Protein AF-E7AAY7-F1 (afdb_monomer_lite)

Foldseek 3Di:
DVVVVVVVVVVVVVVVVVVVVVCPDPLNVLVVVLVVVLVVVLVVQLVVCVVVVHDPVVSVVVSVVVSCVVCVVVVCVSCVVVD

Organism: Helicobacter felis (strain ATCC 49179 / CCUG 28539 / NCTC 12436 / CS1) (NCBI:txid936155)

pLDDT: mean 81.7, std 11.92, range [43.88, 94.88]

Radius of gyration: 20.53 Å; chains: 1; bounding box: 32×37×60 Å

Sequence (83 aa):
MRLILLSLHEIILGELMKFFEEYKTRLFFIYWVRWMVSAVVMLPFMLLFEWLHTPLWLNLFIGQTIGAIIFFKIDKFIFRKQD

Structure (mmCIF, N/CA/C/O backbone):
data_AF-E7AAY7-F1
#
_entry.id   AF-E7AAY7-F1
#
loop_
_atom_site.group_PDB
_atom_site.id
_atom_site.type_symbol
_atom_site.label_atom_id
_atom_site.label_alt_id
_atom_site.label_comp_id
_atom_site.label_asym_id
_atom_site.label_entity_id
_atom_site.label_seq_id
_atom_site.pdbx_PDB_ins_code
_atom_site.Cartn_x
_atom_site.Cartn_y
_atom_site.Cartn_z
_atom_site.occupancy
_atom_site.B_iso_or_equiv
_atom_site.auth_seq_id
_atom_site.auth_comp_id
_atom_site.auth_asym_id
_atom_site.auth_atom_id
_atom_site.pdbx_PDB_model_num
ATOM 1 N N . MET A 1 1 ? 6.180 -25.890 41.469 1.00 61.66 1 MET A N 1
ATOM 2 C CA . MET A 1 1 ? 6.719 -25.879 40.087 1.00 61.66 1 MET A CA 1
ATOM 3 C C . MET A 1 1 ? 5.630 -26.039 39.021 1.00 61.66 1 MET A C 1
ATOM 5 O O . MET A 1 1 ? 5.541 -25.182 38.158 1.00 61.66 1 MET A O 1
ATOM 9 N N . ARG A 1 2 ? 4.743 -27.048 39.102 1.00 59.53 2 ARG A N 1
ATOM 10 C CA . ARG A 1 2 ? 3.644 -27.258 38.128 1.00 59.53 2 ARG A CA 1
ATOM 11 C C . ARG A 1 2 ? 2.616 -26.112 38.038 1.00 59.53 2 ARG A C 1
ATOM 13 O O . ARG A 1 2 ? 2.166 -25.811 36.942 1.00 59.53 2 ARG A O 1
ATOM 20 N N . LEU A 1 3 ? 2.289 -25.452 39.158 1.00 59.66 3 LEU A N 1
ATOM 21 C CA . LEU A 1 3 ? 1.322 -24.339 39.182 1.00 59.66 3 LEU A CA 1
ATOM 22 C C . LEU A 1 3 ? 1.797 -23.078 38.433 1.00 59.66 3 LEU A C 1
ATOM 24 O O . LEU A 1 3 ? 0.983 -22.419 37.804 1.00 59.66 3 LEU A O 1
ATOM 28 N N . ILE A 1 4 ? 3.099 -22.768 38.462 1.00 64.56 4 ILE A N 1
ATOM 29 C CA . ILE A 1 4 ? 3.657 -21.563 37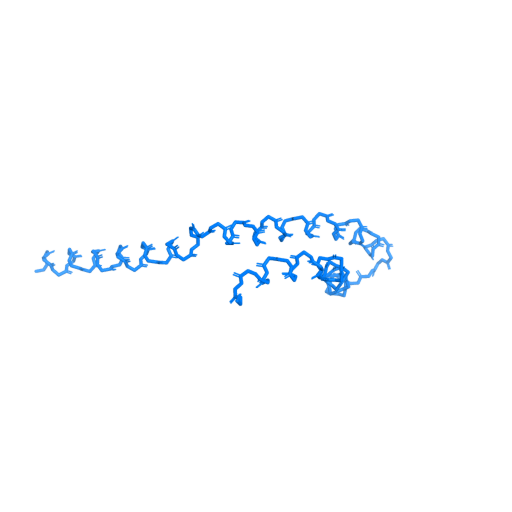.815 1.00 64.56 4 ILE A CA 1
ATOM 30 C C . ILE A 1 4 ? 3.681 -21.723 36.286 1.00 64.56 4 ILE A C 1
ATOM 32 O O . ILE A 1 4 ? 3.434 -20.769 35.554 1.00 64.56 4 ILE A O 1
ATOM 36 N N . LEU A 1 5 ? 3.930 -22.941 35.792 1.00 61.59 5 LEU A N 1
ATOM 37 C CA . LEU A 1 5 ? 3.880 -23.234 34.355 1.00 61.59 5 LEU A CA 1
ATOM 38 C C . LEU A 1 5 ? 2.456 -23.119 33.788 1.00 61.59 5 LEU A C 1
ATOM 40 O O . LEU A 1 5 ? 2.283 -22.622 32.679 1.00 61.59 5 LEU A O 1
ATOM 44 N N . LEU A 1 6 ? 1.448 -23.558 34.550 1.00 62.34 6 LEU A N 1
ATOM 45 C CA . LEU A 1 6 ? 0.038 -23.466 34.157 1.00 62.34 6 LEU A CA 1
ATOM 46 C C . LEU A 1 6 ? -0.427 -22.008 34.070 1.00 62.34 6 LEU A C 1
ATOM 48 O O . LEU A 1 6 ? -1.045 -21.634 33.079 1.00 62.34 6 LEU A O 1
ATOM 52 N N . SER A 1 7 ? -0.053 -21.164 35.038 1.00 67.38 7 SER A N 1
ATOM 53 C CA . SER A 1 7 ? -0.376 -19.733 34.983 1.00 67.38 7 SER A CA 1
ATOM 54 C C . SER A 1 7 ? 0.316 -19.013 33.825 1.00 67.38 7 SER A C 1
ATOM 56 O O . SER A 1 7 ? -0.280 -18.136 33.210 1.00 67.38 7 SER A O 1
ATOM 58 N N . LEU A 1 8 ? 1.556 -19.389 33.489 1.00 70.12 8 LEU A N 1
ATOM 59 C CA . LEU A 1 8 ? 2.281 -18.781 32.369 1.00 70.12 8 LEU A CA 1
ATOM 60 C C . LEU A 1 8 ? 1.638 -19.139 31.021 1.00 70.12 8 LEU A C 1
ATOM 62 O O . LEU A 1 8 ? 1.501 -18.282 30.154 1.00 70.12 8 LEU A O 1
ATOM 66 N N . HIS A 1 9 ? 1.212 -20.396 30.865 1.00 70.56 9 HIS A N 1
ATOM 67 C CA . HIS A 1 9 ? 0.523 -20.865 29.666 1.00 70.56 9 HIS A CA 1
ATOM 68 C C . HIS A 1 9 ? -0.808 -20.134 29.455 1.00 70.56 9 HIS A C 1
ATOM 70 O O . HIS A 1 9 ? -1.082 -19.702 28.341 1.00 70.56 9 HIS A O 1
ATOM 76 N N . GLU A 1 10 ? -1.610 -19.937 30.506 1.00 76.56 10 GLU A N 1
ATOM 77 C CA . GLU A 1 10 ? -2.880 -19.206 30.386 1.00 76.56 10 GLU A CA 1
ATOM 78 C C . GLU A 1 10 ? -2.700 -17.712 30.093 1.00 76.56 10 GLU A C 1
ATOM 80 O O . GLU A 1 10 ? -3.461 -17.156 29.303 1.00 76.56 10 GLU A O 1
ATOM 85 N N . ILE A 1 11 ? -1.668 -17.070 30.653 1.00 76.56 11 ILE A N 1
ATOM 86 C CA . ILE A 1 11 ? -1.339 -15.669 30.345 1.00 76.56 11 ILE A CA 1
ATOM 87 C C . ILE A 1 11 ? -0.944 -15.521 28.871 1.00 76.56 11 ILE A C 1
ATOM 89 O O . ILE A 1 11 ? -1.487 -14.664 28.176 1.00 76.56 11 ILE A O 1
ATOM 93 N N . ILE A 1 12 ? -0.059 -16.392 28.374 1.00 77.88 12 ILE A N 1
ATOM 94 C CA . ILE A 1 12 ? 0.375 -16.386 26.968 1.00 77.88 12 ILE A CA 1
ATOM 95 C C . ILE A 1 12 ? -0.811 -16.655 26.038 1.00 77.88 12 ILE A C 1
ATOM 97 O O . ILE A 1 12 ? -0.968 -15.968 25.030 1.00 77.88 12 ILE A O 1
ATOM 101 N N . LEU A 1 13 ? -1.677 -17.615 26.379 1.00 78.75 13 LEU A N 1
ATOM 102 C CA . LEU A 1 13 ? -2.874 -17.900 25.588 1.00 78.75 13 LEU A CA 1
ATOM 103 C C . LEU A 1 13 ? -3.821 -16.691 25.558 1.00 78.75 13 LEU A C 1
ATOM 105 O O . LEU A 1 13 ? -4.365 -16.361 24.507 1.00 78.75 13 LEU A O 1
ATOM 109 N N . GLY A 1 14 ? -3.988 -16.010 26.694 1.00 76.88 14 GLY A N 1
ATOM 110 C CA . GLY A 1 14 ? -4.802 -14.805 26.815 1.00 76.88 14 GLY A CA 1
ATOM 111 C C . GLY A 1 14 ? -4.290 -13.642 25.963 1.00 76.88 14 GLY A C 1
ATOM 112 O O . GLY A 1 14 ? -5.088 -12.984 25.295 1.00 76.88 14 GLY A O 1
ATOM 113 N N . GLU A 1 15 ? -2.977 -13.402 25.933 1.00 79.25 15 GLU A N 1
ATOM 114 C CA . GLU A 1 15 ? -2.377 -12.389 25.052 1.00 79.25 15 GLU A CA 1
ATOM 115 C C . GLU A 1 15 ? -2.499 -12.764 23.574 1.00 79.25 15 GLU A C 1
ATOM 117 O O . GLU A 1 15 ? -2.846 -11.918 22.749 1.00 79.25 15 GLU A O 1
ATOM 122 N N . LEU A 1 16 ? -2.310 -14.045 23.243 1.00 75.44 16 LEU A N 1
ATOM 123 C CA . LEU A 1 16 ? -2.464 -14.545 21.881 1.00 75.44 16 LEU A CA 1
ATOM 124 C C . LEU A 1 16 ? -3.901 -14.344 21.373 1.00 75.44 16 LEU A C 1
ATOM 126 O O . LEU A 1 16 ? -4.110 -13.873 20.257 1.00 75.44 16 LEU A O 1
ATOM 130 N N . MET A 1 17 ? -4.905 -14.659 22.196 1.00 73.62 17 MET A N 1
ATOM 131 C CA . MET A 1 17 ? -6.308 -14.459 21.825 1.00 73.62 17 MET A CA 1
ATOM 132 C C . MET A 1 17 ? -6.650 -12.981 21.621 1.00 73.62 17 MET A C 1
ATOM 134 O O . MET A 1 17 ? -7.328 -12.664 20.645 1.00 73.62 17 MET A O 1
ATOM 138 N N . LYS A 1 18 ? -6.149 -12.085 22.484 1.00 73.06 18 LYS A N 1
ATOM 139 C CA . LYS A 1 18 ? -6.336 -10.632 22.332 1.00 73.06 18 LYS A CA 1
ATOM 140 C C . LYS A 1 18 ? -5.711 -10.106 21.041 1.00 73.06 18 LYS A C 1
ATOM 142 O O . LYS A 1 18 ? -6.333 -9.307 20.349 1.00 73.06 18 LYS A O 1
ATOM 147 N N . PHE A 1 19 ? -4.529 -10.605 20.679 1.00 70.50 19 PHE A N 1
ATOM 148 C CA . PHE A 1 19 ? -3.882 -10.276 19.410 1.00 70.50 19 PHE A CA 1
ATOM 149 C C . PHE A 1 19 ? -4.749 -10.695 18.213 1.00 70.50 19 PHE A C 1
ATOM 151 O O . PHE A 1 19 ? -4.971 -9.909 17.300 1.00 70.50 19 PHE A O 1
ATOM 158 N N . PHE A 1 20 ? -5.320 -11.905 18.225 1.00 67.50 20 PHE A N 1
ATOM 159 C CA . PHE A 1 20 ? -6.202 -12.363 17.143 1.00 67.50 20 PHE A CA 1
ATOM 160 C C . PHE A 1 20 ? -7.569 -11.661 17.104 1.00 67.50 20 PHE A C 1
ATOM 162 O O . PHE A 1 20 ? -8.169 -11.579 16.029 1.00 67.50 20 PHE A O 1
ATOM 169 N N . GLU A 1 21 ? -8.082 -11.159 18.229 1.00 67.75 21 GLU A N 1
ATOM 170 C CA . GLU A 1 21 ? -9.314 -10.358 18.253 1.00 67.75 21 GLU A CA 1
ATOM 171 C C . GLU A 1 21 ? -9.173 -9.041 17.484 1.00 67.75 21 GLU A C 1
ATOM 173 O O . GLU A 1 21 ? -10.114 -8.643 16.796 1.00 67.75 21 GLU A O 1
ATOM 178 N N . GLU A 1 22 ? -7.991 -8.423 17.501 1.00 66.81 22 GLU A N 1
ATOM 179 C CA . GLU A 1 22 ? -7.708 -7.183 16.766 1.00 66.81 22 GLU A CA 1
ATOM 180 C C . GLU A 1 22 ? -7.886 -7.359 15.243 1.00 66.81 22 GLU A C 1
ATOM 182 O O . GLU A 1 22 ? -8.445 -6.500 14.550 1.00 66.81 22 GLU A O 1
ATOM 187 N N . TYR A 1 23 ? -7.523 -8.537 14.724 1.00 66.12 23 TYR A N 1
ATOM 188 C CA . TYR A 1 23 ? -7.641 -8.886 13.304 1.00 66.12 23 TYR A CA 1
ATOM 189 C C . TYR A 1 23 ? -9.018 -9.438 12.899 1.00 66.12 23 TYR A C 1
ATOM 191 O O . TYR A 1 23 ? -9.314 -9.527 11.706 1.00 66.12 23 TYR A O 1
ATOM 199 N N . LYS A 1 24 ? -9.900 -9.782 13.850 1.00 64.88 24 LYS A N 1
ATOM 200 C CA . LYS A 1 24 ? -11.257 -10.304 13.568 1.00 64.88 24 LYS A CA 1
ATOM 201 C C . LYS A 1 24 ? -12.273 -9.222 13.199 1.00 64.88 24 LYS A C 1
ATOM 203 O O . LYS A 1 24 ? -13.475 -9.483 13.123 1.00 64.88 24 LYS A O 1
ATOM 208 N N . THR A 1 25 ? -11.827 -7.998 12.950 1.00 75.81 25 THR A N 1
ATOM 209 C CA . THR A 1 25 ? -12.730 -6.921 12.561 1.00 75.81 25 THR A CA 1
ATOM 210 C C . THR A 1 25 ? -13.096 -7.027 11.079 1.00 75.81 25 THR A C 1
ATOM 212 O O . THR A 1 25 ? -12.261 -7.247 10.202 1.00 75.81 25 THR A O 1
ATOM 215 N N . ARG A 1 26 ? -14.379 -6.808 10.758 1.00 77.31 26 ARG A N 1
ATOM 216 C CA . ARG A 1 26 ? -14.857 -6.710 9.363 1.00 77.31 26 ARG A CA 1
ATOM 217 C C . ARG A 1 26 ? -14.090 -5.638 8.571 1.00 77.31 26 ARG A C 1
ATOM 219 O O . ARG A 1 26 ? -13.932 -5.767 7.362 1.00 77.31 26 ARG A O 1
ATOM 226 N N . LEU A 1 27 ? -13.596 -4.610 9.265 1.00 82.00 27 LEU A N 1
ATOM 227 C CA . LEU A 1 27 ? -12.728 -3.569 8.717 1.00 82.00 27 LEU A CA 1
ATOM 228 C C . LEU A 1 27 ? -11.376 -4.125 8.260 1.00 82.00 27 LEU A C 1
ATOM 230 O O . LEU A 1 27 ? -10.974 -3.826 7.139 1.00 82.00 27 LEU A O 1
ATOM 234 N N . PHE A 1 28 ? -10.721 -4.978 9.058 1.00 84.12 28 PHE A N 1
ATOM 235 C CA . PHE A 1 28 ? -9.470 -5.625 8.657 1.00 84.12 28 PHE A CA 1
ATOM 236 C C . PHE A 1 28 ? -9.651 -6.471 7.395 1.00 84.12 28 PHE A C 1
ATOM 238 O O . PHE A 1 28 ? -8.857 -6.361 6.465 1.00 84.12 28 PHE A O 1
ATOM 245 N N . PHE A 1 29 ? -10.733 -7.249 7.307 1.00 85.88 29 PHE A N 1
ATOM 246 C CA . PHE A 1 29 ? -11.011 -8.037 6.105 1.00 85.88 29 PHE A CA 1
ATOM 247 C C . PHE A 1 29 ? -11.216 -7.155 4.863 1.00 85.88 29 PHE A C 1
ATOM 249 O O . PHE A 1 29 ? -10.635 -7.425 3.816 1.00 85.88 29 PHE A O 1
ATOM 256 N N . ILE A 1 30 ? -11.990 -6.068 4.971 1.00 87.19 30 ILE A N 1
ATOM 257 C CA . ILE A 1 30 ? -12.193 -5.119 3.861 1.00 87.19 30 ILE A CA 1
ATOM 258 C C . ILE A 1 30 ? -10.865 -4.460 3.457 1.00 87.19 30 ILE A C 1
ATOM 260 O O . ILE A 1 30 ? -10.562 -4.354 2.268 1.00 87.19 30 ILE A O 1
ATOM 264 N N . TYR A 1 31 ? -10.054 -4.061 4.437 1.00 85.69 31 TYR A N 1
ATOM 265 C CA . TYR A 1 31 ? -8.725 -3.497 4.220 1.00 85.69 31 TYR A CA 1
ATOM 266 C C . TYR A 1 31 ? -7.780 -4.488 3.521 1.00 85.69 31 TYR A C 1
ATOM 268 O O . TYR A 1 31 ? -7.068 -4.111 2.586 1.00 85.69 31 TYR A O 1
ATOM 276 N N . TRP A 1 32 ? -7.811 -5.758 3.928 1.00 88.62 32 TRP A N 1
ATOM 277 C CA . TRP A 1 32 ? -7.022 -6.839 3.341 1.00 88.62 32 TRP A CA 1
ATOM 278 C C . TRP A 1 32 ? -7.452 -7.152 1.904 1.00 88.62 32 TRP A C 1
ATOM 280 O O . TRP A 1 32 ? -6.607 -7.207 1.011 1.00 88.62 32 TRP A O 1
ATOM 290 N N . VAL A 1 33 ? -8.760 -7.272 1.644 1.00 90.00 33 VAL A N 1
ATOM 291 C CA . VAL A 1 33 ? -9.289 -7.479 0.284 1.00 90.00 33 VAL A CA 1
ATOM 292 C C . VAL A 1 33 ? -8.877 -6.326 -0.625 1.00 90.00 33 VAL A C 1
ATOM 294 O O . VAL A 1 33 ? -8.380 -6.562 -1.723 1.00 90.00 33 VAL A O 1
ATOM 297 N N . ARG A 1 34 ? -9.006 -5.079 -0.162 1.00 89.12 34 ARG A N 1
ATOM 298 C CA . ARG A 1 34 ? -8.535 -3.903 -0.903 1.00 89.12 34 ARG A CA 1
ATOM 299 C C . ARG A 1 34 ? -7.044 -4.014 -1.248 1.00 89.12 34 ARG A C 1
ATOM 301 O O . ARG A 1 34 ? -6.667 -3.739 -2.384 1.00 89.12 34 ARG A O 1
ATOM 308 N N . TRP A 1 35 ? -6.213 -4.441 -0.297 1.00 90.00 35 TRP A N 1
ATOM 309 C CA . TRP A 1 35 ? -4.782 -4.671 -0.524 1.00 90.00 35 TRP A CA 1
ATOM 310 C C . TRP A 1 35 ? -4.520 -5.697 -1.633 1.00 90.00 35 TRP A C 1
ATOM 312 O O . TRP A 1 35 ? -3.714 -5.437 -2.526 1.00 90.00 35 TRP A O 1
ATOM 322 N N . MET A 1 36 ? -5.235 -6.826 -1.624 1.00 92.50 36 MET A N 1
ATOM 323 C CA . MET A 1 36 ? -5.102 -7.858 -2.659 1.00 92.50 36 MET A CA 1
ATOM 324 C C . MET A 1 36 ? -5.539 -7.350 -4.037 1.00 92.50 36 MET A C 1
ATOM 326 O O . MET A 1 36 ? -4.848 -7.578 -5.028 1.00 92.50 36 MET A O 1
ATOM 330 N N . VAL A 1 37 ? -6.642 -6.597 -4.105 1.00 92.12 37 VAL A N 1
ATOM 331 C CA . VAL A 1 37 ? -7.115 -5.993 -5.361 1.00 92.12 37 VAL A CA 1
ATOM 332 C C . VAL A 1 37 ? -6.110 -4.959 -5.883 1.00 92.12 37 VAL A C 1
ATOM 334 O O . VAL A 1 37 ? -5.835 -4.938 -7.081 1.00 92.12 37 VAL A O 1
ATOM 337 N N . SER A 1 38 ? -5.502 -4.152 -5.007 1.00 90.31 38 SER A N 1
ATOM 338 C CA . SER A 1 38 ? -4.447 -3.209 -5.399 1.00 90.31 38 SER A CA 1
ATOM 339 C C . SER A 1 38 ? -3.249 -3.925 -6.018 1.00 90.31 38 SER A C 1
ATOM 341 O O . SER A 1 38 ? -2.774 -3.503 -7.069 1.00 90.31 38 SER A O 1
ATOM 343 N N . ALA A 1 39 ? -2.800 -5.040 -5.435 1.00 91.00 39 ALA A N 1
ATOM 344 C CA . ALA A 1 39 ? -1.702 -5.829 -5.993 1.00 91.00 39 ALA A CA 1
ATOM 345 C C . ALA A 1 39 ? -2.022 -6.354 -7.406 1.00 91.00 39 ALA A C 1
ATOM 347 O O . ALA A 1 39 ? -1.182 -6.261 -8.299 1.00 91.00 39 ALA A O 1
ATOM 348 N N . VAL A 1 40 ? -3.251 -6.829 -7.637 1.00 92.88 40 VAL A N 1
ATOM 349 C CA . VAL A 1 40 ? -3.701 -7.283 -8.966 1.00 92.88 40 VAL A CA 1
ATOM 350 C C . VAL A 1 40 ? -3.738 -6.132 -9.975 1.00 92.88 40 VAL A C 1
ATOM 352 O O . VAL A 1 40 ? -3.304 -6.306 -11.110 1.00 92.88 40 VAL A O 1
ATOM 355 N N . VAL A 1 41 ? -4.215 -4.950 -9.575 1.00 89.81 41 VAL A N 1
ATOM 356 C CA . VAL A 1 41 ? -4.251 -3.759 -10.445 1.00 89.81 41 VAL A CA 1
ATOM 357 C C . VAL A 1 41 ? -2.848 -3.241 -10.756 1.00 89.81 41 VAL A C 1
ATOM 359 O O . VAL A 1 41 ? -2.607 -2.762 -11.859 1.00 89.81 41 VAL A O 1
ATOM 362 N N . MET A 1 42 ? -1.915 -3.350 -9.812 1.00 91.06 42 MET A N 1
ATOM 363 C CA . MET A 1 42 ? -0.522 -2.943 -9.994 1.00 91.06 42 MET A CA 1
ATOM 364 C C . MET A 1 42 ? 0.265 -3.889 -10.903 1.00 91.06 42 MET A C 1
ATOM 366 O O . MET A 1 42 ? 1.157 -3.439 -11.617 1.00 91.06 42 MET A O 1
ATOM 370 N N . LEU A 1 43 ? -0.074 -5.179 -10.907 1.00 92.25 43 LEU A N 1
ATOM 371 C CA . LEU A 1 43 ? 0.622 -6.220 -11.662 1.00 92.25 43 LEU A CA 1
ATOM 372 C C . LEU A 1 43 ? 0.836 -5.906 -13.161 1.00 92.25 43 LEU A C 1
ATOM 374 O O . LEU A 1 43 ? 1.975 -6.025 -13.610 1.00 92.25 43 LEU A O 1
ATOM 378 N N . PRO A 1 44 ? -0.161 -5.452 -13.950 1.00 92.81 44 PRO A N 1
ATOM 379 C CA . PRO A 1 44 ? 0.071 -5.085 -15.350 1.00 92.81 44 PRO A CA 1
ATOM 380 C C . PRO A 1 44 ? 1.059 -3.922 -15.517 1.00 92.81 44 PRO A C 1
ATOM 382 O O . PRO A 1 44 ? 1.869 -3.942 -16.441 1.00 92.81 44 PRO A O 1
ATOM 385 N N . PHE A 1 45 ? 1.047 -2.935 -14.616 1.00 91.38 45 PHE A N 1
ATOM 386 C CA . PHE A 1 45 ? 2.036 -1.853 -14.632 1.00 91.38 45 PHE A CA 1
ATOM 387 C C . PHE A 1 45 ? 3.422 -2.371 -14.261 1.00 91.38 45 PHE A C 1
ATOM 389 O O . PHE A 1 45 ? 4.409 -1.965 -14.867 1.00 91.38 45 PHE A O 1
ATOM 396 N N . MET A 1 46 ? 3.500 -3.309 -13.315 1.00 90.81 46 MET A N 1
ATOM 397 C CA . MET A 1 46 ? 4.769 -3.912 -12.934 1.00 90.81 46 MET A CA 1
ATOM 398 C C . MET A 1 46 ? 5.405 -4.699 -14.076 1.00 90.81 46 MET A C 1
ATOM 400 O O . MET A 1 46 ? 6.600 -4.533 -14.309 1.00 90.81 46 MET A O 1
ATOM 404 N N . LEU A 1 47 ? 4.615 -5.471 -14.826 1.00 92.88 47 LEU A N 1
ATOM 405 C CA . LEU A 1 47 ? 5.085 -6.176 -16.022 1.00 92.88 47 LEU A CA 1
ATOM 406 C C . LEU A 1 47 ? 5.516 -5.198 -17.126 1.00 92.88 47 LEU A C 1
ATOM 408 O O . LEU A 1 47 ? 6.525 -5.420 -17.792 1.00 92.88 47 LEU A O 1
ATOM 412 N N . LEU A 1 48 ? 4.794 -4.084 -17.294 1.00 93.81 48 LEU A N 1
ATOM 413 C CA . LEU A 1 48 ? 5.175 -3.029 -18.237 1.00 93.81 48 LEU A CA 1
ATOM 414 C C . LEU A 1 48 ? 6.523 -2.393 -17.863 1.00 93.81 48 LEU A C 1
ATOM 416 O O . LEU A 1 48 ? 7.382 -2.208 -18.721 1.00 93.81 48 LEU A O 1
ATOM 420 N N . PHE A 1 49 ? 6.730 -2.066 -16.589 1.00 92.00 49 PHE A N 1
ATOM 421 C CA . PHE A 1 49 ? 7.982 -1.469 -16.124 1.00 92.00 49 PHE A CA 1
ATOM 422 C C . PHE A 1 49 ? 9.146 -2.460 -16.119 1.00 92.00 49 PHE A C 1
ATOM 424 O O . PHE A 1 49 ? 10.281 -2.057 -16.375 1.00 92.00 49 PHE A O 1
ATOM 431 N N . GLU A 1 50 ? 8.878 -3.743 -15.884 1.00 91.94 50 GLU A N 1
ATOM 432 C CA . GLU A 1 50 ? 9.861 -4.813 -16.053 1.00 91.94 50 GLU A CA 1
ATOM 433 C C . GLU A 1 50 ? 10.305 -4.930 -17.516 1.00 91.94 50 GLU A C 1
ATOM 435 O O . GLU A 1 50 ? 11.505 -4.995 -17.782 1.00 91.94 50 GLU A O 1
ATOM 440 N N . TRP A 1 51 ? 9.368 -4.847 -18.468 1.00 94.50 51 TRP A N 1
ATOM 441 C CA . TRP A 1 51 ? 9.684 -4.802 -19.899 1.00 94.50 51 TRP A CA 1
ATOM 442 C C . TRP A 1 51 ? 10.533 -3.579 -20.283 1.00 94.50 51 TRP A C 1
ATOM 444 O O . TRP A 1 51 ? 11.403 -3.671 -21.143 1.00 94.50 51 TRP A O 1
ATOM 454 N N . LEU A 1 52 ? 10.350 -2.451 -19.592 1.00 93.88 52 LEU A N 1
ATOM 455 C CA . LEU A 1 52 ? 11.188 -1.253 -19.725 1.00 93.88 52 LEU A CA 1
ATOM 456 C C . LEU A 1 52 ? 12.527 -1.348 -18.965 1.00 93.88 52 LEU A C 1
ATOM 458 O O . LEU A 1 52 ? 13.236 -0.348 -18.855 1.00 93.88 52 LEU A O 1
ATOM 462 N N . HIS A 1 53 ? 12.871 -2.517 -18.413 1.00 94.75 53 HIS A N 1
ATOM 463 C CA . HIS A 1 53 ? 14.059 -2.751 -17.584 1.00 94.75 53 HIS A CA 1
ATOM 464 C C . HIS A 1 53 ? 14.170 -1.804 -16.374 1.00 94.75 53 HIS A C 1
ATOM 466 O O . HIS A 1 53 ? 15.264 -1.478 -15.906 1.00 94.75 53 HIS A O 1
ATOM 472 N N . THR A 1 54 ? 13.028 -1.366 -15.839 1.00 93.25 54 THR A N 1
ATOM 473 C CA . THR A 1 54 ? 12.974 -0.511 -14.649 1.00 93.25 54 THR A CA 1
ATOM 474 C C . THR A 1 54 ? 13.391 -1.324 -13.423 1.00 93.25 54 THR A C 1
ATOM 476 O O . THR A 1 54 ? 12.882 -2.432 -13.225 1.00 93.25 54 THR A O 1
ATOM 479 N N . PRO A 1 55 ? 14.271 -0.803 -12.550 1.00 94.88 55 PRO A N 1
ATOM 480 C CA . PRO A 1 55 ? 14.684 -1.533 -11.362 1.00 94.88 55 PRO A CA 1
ATOM 481 C C . PRO A 1 55 ? 13.496 -1.784 -10.424 1.00 94.88 55 PRO A C 1
ATOM 483 O O . PRO A 1 55 ? 12.643 -0.915 -10.231 1.00 94.88 55 PRO A O 1
ATOM 486 N N . LEU A 1 56 ? 13.464 -2.969 -9.803 1.00 90.19 56 LEU A N 1
ATOM 487 C CA . LEU A 1 56 ? 12.322 -3.455 -9.017 1.00 90.19 56 LEU A CA 1
ATOM 488 C C . LEU A 1 56 ? 11.871 -2.474 -7.927 1.00 90.19 56 LEU A C 1
ATOM 490 O O . LEU A 1 56 ? 10.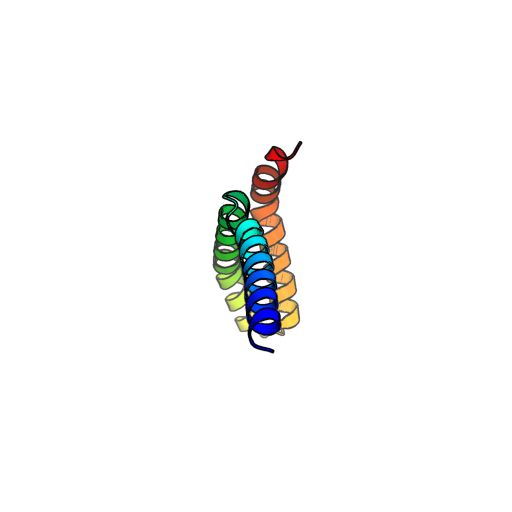676 -2.290 -7.730 1.00 90.19 56 LEU A O 1
ATOM 494 N N . TRP A 1 57 ? 12.808 -1.822 -7.235 1.00 93.81 57 TRP A N 1
ATOM 495 C CA . TRP A 1 57 ? 12.478 -0.863 -6.176 1.00 93.81 57 TRP A CA 1
ATOM 496 C C . TRP A 1 57 ? 11.693 0.346 -6.710 1.00 93.81 57 TRP A C 1
ATOM 498 O O . TRP A 1 57 ? 10.738 0.790 -6.076 1.00 93.81 57 TRP A O 1
ATOM 508 N N . LEU A 1 58 ? 12.049 0.837 -7.902 1.00 93.19 58 LEU A N 1
ATOM 509 C CA . LEU A 1 58 ? 11.370 1.952 -8.557 1.00 93.19 58 LEU A CA 1
ATOM 510 C C . LEU A 1 58 ? 10.030 1.502 -9.144 1.00 93.19 58 LEU A C 1
ATOM 512 O O . LEU A 1 58 ? 9.035 2.206 -9.018 1.00 93.19 58 LEU A O 1
ATOM 516 N N . ASN A 1 59 ? 9.992 0.300 -9.718 1.00 93.44 59 ASN A N 1
ATOM 517 C CA . ASN A 1 59 ? 8.768 -0.323 -10.209 1.00 93.44 59 ASN A CA 1
ATOM 518 C C . ASN A 1 59 ? 7.731 -0.487 -9.081 1.00 93.44 59 ASN A C 1
ATOM 520 O O . ASN A 1 59 ? 6.588 -0.052 -9.209 1.00 93.44 59 ASN A O 1
ATOM 524 N N . LEU A 1 60 ? 8.154 -1.014 -7.928 1.00 91.19 60 LEU A N 1
ATOM 525 C CA . LEU A 1 60 ? 7.321 -1.111 -6.731 1.00 91.19 60 LEU A CA 1
ATOM 526 C C . LEU A 1 60 ? 6.851 0.266 -6.263 1.00 91.19 60 LEU A C 1
ATOM 528 O O . LEU A 1 60 ? 5.669 0.429 -5.985 1.00 91.19 60 LEU A O 1
ATOM 532 N N . PHE A 1 61 ? 7.735 1.263 -6.211 1.00 94.69 61 PHE A N 1
ATOM 533 C CA . PHE A 1 61 ? 7.360 2.614 -5.794 1.00 94.69 61 PHE A CA 1
ATOM 534 C C . PHE A 1 61 ? 6.300 3.238 -6.717 1.00 94.69 61 PHE A C 1
ATOM 536 O O . PHE A 1 61 ? 5.279 3.745 -6.245 1.00 94.69 61 PHE A O 1
ATOM 543 N N . ILE A 1 62 ? 6.499 3.156 -8.035 1.00 92.62 62 ILE A N 1
ATOM 544 C CA . ILE A 1 62 ? 5.556 3.685 -9.028 1.00 92.62 62 ILE A CA 1
ATOM 545 C C . ILE A 1 62 ? 4.244 2.899 -8.988 1.00 92.62 62 ILE A C 1
ATOM 547 O O . ILE A 1 62 ? 3.173 3.500 -8.947 1.00 92.62 62 ILE A O 1
ATOM 551 N N . GLY A 1 63 ? 4.312 1.569 -8.933 1.00 91.06 63 GLY A N 1
ATOM 552 C CA . GLY A 1 63 ? 3.139 0.712 -8.820 1.00 91.06 63 GLY A CA 1
ATOM 553 C C . GLY A 1 63 ? 2.316 1.043 -7.575 1.00 91.06 63 GLY A C 1
ATOM 554 O O . GLY A 1 63 ? 1.114 1.265 -7.688 1.00 91.06 63 GLY A O 1
ATOM 555 N N . GLN A 1 64 ? 2.955 1.153 -6.404 1.00 90.50 64 GLN A N 1
ATOM 556 C CA . GLN A 1 64 ? 2.282 1.521 -5.151 1.00 90.50 64 GLN A CA 1
ATOM 557 C C . GLN A 1 64 ? 1.660 2.919 -5.239 1.00 90.50 64 GLN A C 1
ATOM 559 O O . GLN A 1 64 ? 0.557 3.135 -4.743 1.00 90.50 64 GLN A O 1
ATOM 564 N N . THR A 1 65 ? 2.318 3.854 -5.929 1.00 92.56 65 THR A N 1
ATOM 565 C CA . THR A 1 65 ? 1.786 5.204 -6.164 1.00 92.56 65 THR A CA 1
ATOM 566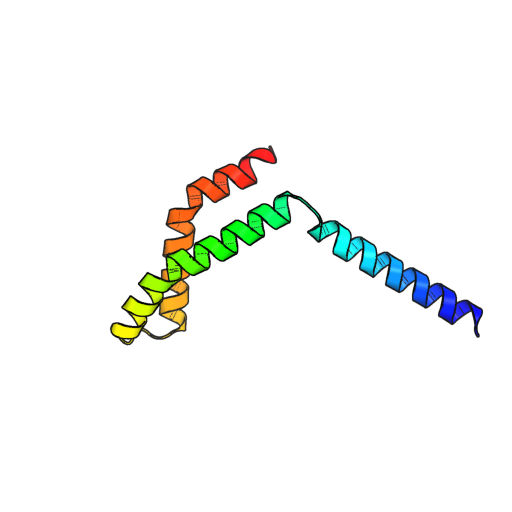 C C . THR A 1 65 ? 0.540 5.169 -7.054 1.00 92.56 65 THR A C 1
ATOM 568 O O . THR A 1 65 ? -0.468 5.795 -6.728 1.00 92.56 65 THR A O 1
ATOM 571 N N . ILE A 1 66 ? 0.564 4.401 -8.147 1.00 90.56 66 ILE A N 1
ATOM 572 C CA . ILE A 1 66 ? -0.591 4.214 -9.040 1.00 90.56 66 ILE A CA 1
ATOM 573 C C . ILE A 1 66 ? -1.746 3.545 -8.287 1.00 90.56 66 ILE A C 1
ATOM 575 O O . ILE A 1 66 ? -2.880 4.025 -8.353 1.00 90.56 66 ILE A O 1
ATOM 579 N N . GLY A 1 67 ? -1.459 2.483 -7.528 1.00 90.25 67 GLY A N 1
ATOM 580 C CA . GLY A 1 67 ? -2.429 1.819 -6.660 1.00 90.25 67 GLY A CA 1
ATOM 581 C C . GLY A 1 67 ? -3.072 2.807 -5.687 1.00 90.25 67 GLY A C 1
ATOM 582 O O . GLY A 1 67 ? -4.292 2.952 -5.674 1.00 90.25 67 GLY A O 1
ATOM 583 N N . ALA A 1 68 ? -2.271 3.578 -4.952 1.00 89.38 68 ALA A N 1
ATOM 584 C CA . ALA A 1 68 ? -2.771 4.580 -4.014 1.00 89.38 68 ALA A CA 1
ATOM 585 C C . ALA A 1 68 ? -3.676 5.629 -4.686 1.00 89.38 68 ALA A C 1
ATOM 587 O O . ALA A 1 68 ? -4.723 5.965 -4.138 1.00 89.38 68 ALA A O 1
ATOM 588 N N . ILE A 1 69 ? -3.331 6.110 -5.886 1.00 89.75 69 ILE A N 1
ATOM 589 C CA . ILE A 1 69 ? -4.149 7.088 -6.624 1.00 89.75 69 ILE A CA 1
ATOM 590 C C . ILE A 1 69 ? -5.504 6.491 -7.028 1.00 89.75 69 ILE A C 1
ATOM 592 O O . ILE A 1 69 ? -6.542 7.130 -6.837 1.00 89.75 69 ILE A O 1
ATOM 596 N N . ILE A 1 70 ? -5.514 5.268 -7.564 1.00 88.50 70 ILE A N 1
ATOM 597 C CA . ILE A 1 70 ? -6.742 4.588 -8.007 1.00 88.50 70 ILE A CA 1
ATOM 598 C C . ILE A 1 70 ? -7.645 4.279 -6.809 1.00 88.50 70 ILE A C 1
ATOM 600 O O . ILE A 1 70 ? -8.850 4.547 -6.836 1.00 88.50 70 ILE A O 1
ATOM 604 N N . PHE A 1 71 ? -7.059 3.742 -5.739 1.00 89.00 71 PHE A N 1
ATOM 605 C CA . PHE A 1 71 ? -7.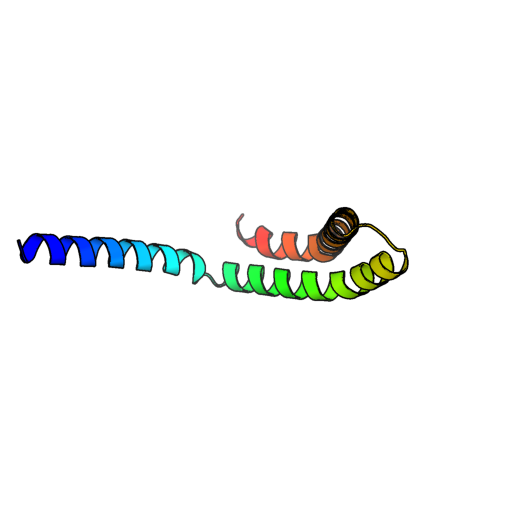791 3.315 -4.552 1.00 89.00 71 PHE A CA 1
ATOM 606 C C . PHE A 1 71 ? -8.081 4.453 -3.571 1.00 89.00 71 PHE A C 1
ATOM 608 O O . PHE A 1 71 ? -8.874 4.246 -2.660 1.00 89.00 71 PHE A O 1
ATOM 615 N N . PHE A 1 72 ? -7.587 5.676 -3.793 1.00 86.19 72 PHE A N 1
ATOM 616 C CA . PHE A 1 72 ? -7.801 6.823 -2.899 1.00 86.19 72 PHE A CA 1
ATOM 617 C C . PHE A 1 72 ? -9.278 7.054 -2.534 1.00 86.19 72 PHE A C 1
ATOM 619 O O . PHE A 1 72 ? -9.619 7.342 -1.386 1.00 86.19 72 PHE A O 1
ATOM 626 N N . LYS A 1 73 ? -10.192 6.897 -3.500 1.00 80.12 73 LYS A N 1
ATOM 627 C CA . LYS A 1 73 ? -11.639 7.033 -3.250 1.00 80.12 73 LYS A CA 1
ATOM 628 C C . LYS A 1 73 ? -12.206 5.890 -2.402 1.00 80.12 73 LYS A C 1
ATOM 630 O O . LYS A 1 73 ? -13.108 6.127 -1.601 1.00 80.12 73 LYS A O 1
ATOM 635 N N . ILE A 1 74 ? -11.694 4.675 -2.588 1.00 82.69 74 ILE A N 1
ATOM 636 C CA . ILE A 1 74 ? -12.099 3.477 -1.844 1.00 82.69 74 ILE A CA 1
ATOM 637 C C . ILE A 1 74 ? -11.552 3.558 -0.419 1.00 82.69 74 ILE A C 1
ATOM 639 O O . ILE A 1 74 ? -12.299 3.328 0.526 1.00 82.69 74 ILE A O 1
ATOM 643 N N . ASP A 1 75 ? -10.308 4.000 -0.261 1.00 82.50 75 ASP A N 1
ATOM 644 C CA . ASP A 1 75 ? -9.684 4.282 1.031 1.00 82.50 75 ASP A CA 1
ATOM 645 C C . ASP A 1 75 ? -10.506 5.305 1.797 1.00 82.50 75 ASP A C 1
ATOM 647 O O . ASP A 1 75 ? -10.953 5.036 2.910 1.00 82.50 75 ASP A O 1
ATOM 651 N N 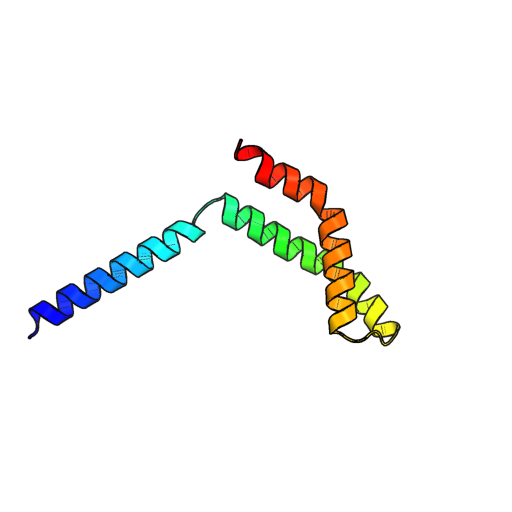. LYS A 1 76 ? -10.824 6.437 1.159 1.00 81.50 76 LYS A N 1
ATOM 652 C CA . LYS A 1 76 ? -11.685 7.452 1.764 1.00 81.50 76 LYS A CA 1
ATOM 653 C C . LYS A 1 76 ? -13.042 6.878 2.172 1.00 81.50 76 LYS A C 1
ATOM 655 O O . LYS A 1 76 ? -13.557 7.272 3.204 1.00 81.50 76 LYS A O 1
ATOM 660 N N . PHE A 1 77 ? -13.629 5.953 1.414 1.00 79.69 77 PHE A N 1
ATOM 661 C CA . PHE A 1 77 ? -14.897 5.314 1.783 1.00 79.69 77 PHE A CA 1
ATOM 662 C C . PHE A 1 77 ? -14.768 4.335 2.962 1.00 79.69 77 PHE A C 1
ATOM 664 O O . PHE A 1 77 ? -15.639 4.325 3.832 1.00 79.69 77 PHE A O 1
ATOM 671 N N . ILE A 1 78 ? -13.693 3.545 3.012 1.00 76.31 78 ILE A N 1
ATOM 672 C CA . ILE A 1 78 ? -13.415 2.602 4.106 1.00 76.31 78 ILE A CA 1
ATOM 673 C C . ILE A 1 78 ? -13.167 3.366 5.415 1.00 76.31 78 ILE A C 1
ATOM 675 O O . ILE A 1 78 ? -13.740 3.006 6.442 1.00 76.31 78 ILE A O 1
ATOM 679 N N . PHE A 1 79 ? -12.378 4.445 5.369 1.00 75.00 79 PHE A N 1
ATOM 680 C CA . PHE A 1 79 ? -12.010 5.236 6.549 1.00 75.00 79 PHE A CA 1
ATOM 681 C C . PHE A 1 79 ? -13.060 6.281 6.958 1.00 75.00 79 PHE A C 1
ATOM 683 O O . PHE A 1 79 ? -13.130 6.645 8.123 1.00 75.00 79 PHE A O 1
ATOM 690 N N . ARG A 1 80 ? -13.954 6.714 6.057 1.00 68.12 80 A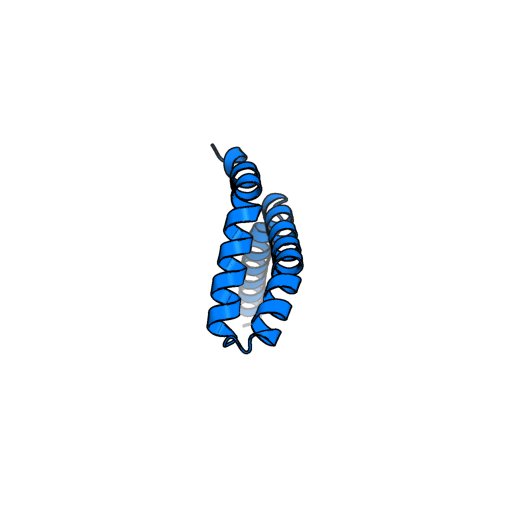RG A N 1
ATOM 691 C CA . ARG A 1 80 ? -15.021 7.694 6.370 1.00 68.12 80 ARG A CA 1
ATOM 692 C C . ARG A 1 80 ? -16.059 7.192 7.380 1.00 68.12 80 ARG A C 1
ATOM 694 O O . ARG A 1 80 ? -16.854 7.981 7.868 1.00 68.12 80 ARG A O 1
ATOM 701 N N . LYS A 1 81 ? -16.097 5.893 7.685 1.00 56.34 81 LYS A N 1
ATOM 702 C CA . LYS A 1 81 ? -17.023 5.330 8.682 1.00 56.34 81 LYS A CA 1
ATOM 703 C C . LYS A 1 81 ? -16.517 5.415 10.130 1.00 56.34 81 LYS A C 1
ATOM 705 O O . LYS A 1 81 ? -17.170 4.847 11.001 1.00 56.34 81 LYS A O 1
ATOM 710 N N . GLN A 1 82 ? -15.371 6.055 10.363 1.00 54.75 82 GLN A N 1
ATOM 711 C CA . GLN A 1 82 ? -14.758 6.229 11.685 1.00 54.75 82 GLN A CA 1
ATOM 712 C C . GLN A 1 82 ? -14.838 7.669 12.233 1.00 54.75 82 GLN A C 1
ATOM 714 O O . GLN A 1 82 ? -14.248 7.912 13.282 1.00 54.75 82 GLN A O 1
ATOM 719 N N . ASP A 1 83 ? -15.598 8.564 11.585 1.00 43.88 83 ASP A N 1
ATOM 720 C CA . ASP A 1 83 ? -15.976 9.886 12.117 1.00 43.88 83 ASP A CA 1
ATOM 721 C C . ASP A 1 83 ? -17.459 9.919 12.524 1.00 43.88 83 ASP A C 1
ATOM 723 O O . ASP A 1 83 ? -18.307 9.475 11.706 1.00 43.88 83 ASP A O 1
#

Secondary structure (DSSP, 8-state):
-HHHHHHHHHHHHHHHHHHHHHHTSHHHHHHHHHHHHHHHHHHHHHHHHHHTT--HHHHHHHHHHHHHHHHHHHHHHHHGGG-